Protein AF-A0A8T3WHG4-F1 (afdb_monomer)

Mean predicted aligned error: 5.35 Å

Sequence (149 aa):
MPGVVTPLLTLIHDCDTVADWTGTPSADSTVEWQGNACLAKKVSNATSVVMLKPITGSVGQPADFTDVQIYVWMQGLKIAQFDTRANGGMRIVVESGTTAGTWQGVWSVGGSDTYNGGWQNFSIRTSTPFSSSTSTPPNKQFISRVGVQ

Radius of gyration: 15.58 Å; Cα contacts (8 Å, |Δi|>4): 307; chains: 1; bounding box: 36×40×53 Å

Nearest PDB structures (foldseek):
  6zt0-assembly1_A  TM=1.846E-01  e=1.190E+00  Drosophila melanogaster
  2w1s-assembly1_A  TM=2.262E-01  e=6.379E+00  Clostridium perfringens

Solvent-accessible surface area (backbone atoms only — not comparable to full-atom values): 8711 Å² total; per-residue (Å²): 129,88,78,84,81,77,77,94,68,83,84,87,76,77,39,56,61,57,78,74,43,42,68,72,52,41,61,34,69,87,74,54,91,53,89,74,8,22,70,42,72,93,77,48,78,89,47,92,57,53,37,36,33,75,47,66,29,77,89,86,34,48,22,68,43,70,71,37,75,49,75,46,79,50,70,56,95,57,46,90,48,41,39,38,35,92,76,65,16,39,26,45,35,37,27,18,64,93,58,87,85,64,16,28,30,29,37,63,76,24,12,47,81,72,46,90,57,59,81,40,81,47,71,48,54,51,73,55,79,60,72,46,56,41,100,51,59,41,52,43,66,36,27,25,29,43,37,39,60

Structure (mmCIF, N/CA/C/O backbone):
data_AF-A0A8T3WHG4-F1
#
_entry.id   AF-A0A8T3WHG4-F1
#
loop_
_atom_site.group_PDB
_atom_site.id
_atom_site.type_symbol
_atom_site.label_atom_id
_atom_site.label_alt_id
_atom_site.label_comp_id
_atom_site.label_asym_id
_atom_site.label_entity_id
_atom_site.label_seq_id
_atom_site.pdbx_PDB_ins_code
_atom_site.Cartn_x
_atom_site.Cartn_y
_atom_site.Cartn_z
_atom_site.occupancy
_atom_site.B_iso_or_equiv
_atom_site.auth_seq_id
_atom_site.auth_comp_id
_atom_site.auth_asym_id
_atom_site.auth_atom_id
_atom_site.pdbx_PDB_model_num
ATOM 1 N N . MET A 1 1 ? -3.293 4.181 39.011 1.00 47.69 1 MET A N 1
ATOM 2 C CA . MET A 1 1 ? -3.677 5.001 37.842 1.00 47.69 1 MET A CA 1
ATOM 3 C C . MET A 1 1 ? -3.352 4.178 36.604 1.00 47.69 1 MET A C 1
ATOM 5 O O . MET A 1 1 ? -2.204 3.755 36.516 1.00 47.69 1 MET A O 1
ATOM 9 N N . PRO A 1 2 ? -4.308 3.844 35.721 1.00 50.69 2 PRO A N 1
ATOM 10 C CA . PRO A 1 2 ? -3.968 3.184 34.463 1.00 50.69 2 PRO A CA 1
ATOM 11 C C . PRO A 1 2 ? -3.135 4.159 33.622 1.00 50.69 2 PRO A C 1
ATOM 13 O O . PRO A 1 2 ? -3.547 5.297 33.405 1.00 50.69 2 PRO A O 1
ATOM 16 N N . GLY A 1 3 ? -1.923 3.750 33.248 1.00 56.06 3 GLY A N 1
ATOM 17 C CA . GLY A 1 3 ? -1.029 4.573 32.439 1.00 56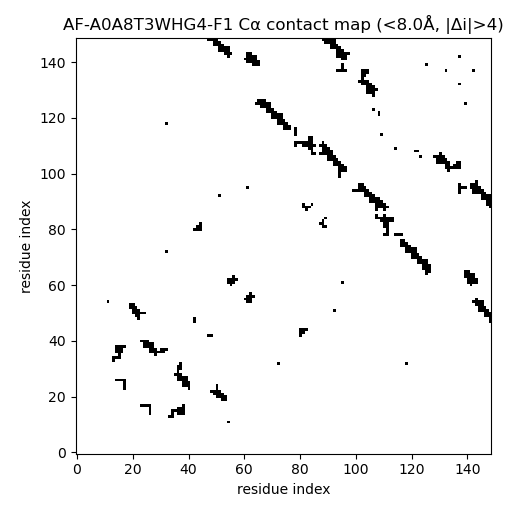.06 3 GLY A CA 1
ATOM 18 C C . GLY A 1 3 ? -1.638 4.815 31.062 1.00 56.06 3 GLY A C 1
ATOM 19 O O . GLY A 1 3 ? -2.103 3.879 30.416 1.00 56.06 3 GLY A O 1
ATOM 20 N N . VAL A 1 4 ? -1.647 6.070 30.619 1.00 64.69 4 VAL A N 1
ATOM 21 C CA . VAL A 1 4 ? -2.019 6.415 29.246 1.00 64.69 4 VAL A CA 1
ATOM 22 C C . VAL A 1 4 ? -0.890 5.934 28.337 1.00 64.69 4 VAL A C 1
ATOM 24 O O . VAL A 1 4 ? 0.228 6.439 28.412 1.00 64.69 4 VAL A O 1
ATOM 27 N N . VAL A 1 5 ? -1.167 4.932 27.504 1.00 60.03 5 VAL A N 1
ATOM 28 C CA . VAL A 1 5 ? -0.262 4.531 26.425 1.00 60.03 5 VAL A CA 1
ATOM 29 C C . VAL A 1 5 ? -0.497 5.497 25.274 1.00 60.03 5 VAL A C 1
ATOM 31 O O . VAL A 1 5 ? -1.518 5.412 24.598 1.00 60.03 5 VAL A O 1
ATOM 34 N N . THR A 1 6 ? 0.429 6.428 25.061 1.00 65.31 6 THR A N 1
ATOM 35 C CA . THR A 1 6 ? 0.440 7.255 23.852 1.00 65.31 6 THR A CA 1
ATOM 36 C C . THR A 1 6 ? 1.072 6.429 22.731 1.00 65.31 6 THR A C 1
ATOM 38 O O . THR A 1 6 ? 2.273 6.157 22.803 1.00 65.31 6 THR A O 1
ATOM 41 N N . PRO A 1 7 ? 0.318 5.981 21.712 1.00 55.81 7 PRO A N 1
ATOM 42 C CA . PRO A 1 7 ? 0.923 5.297 20.581 1.00 55.81 7 PRO A CA 1
ATOM 43 C C . PRO A 1 7 ? 1.873 6.260 19.862 1.00 55.81 7 PRO A C 1
ATOM 45 O O . PRO A 1 7 ? 1.478 7.349 19.455 1.00 55.81 7 PRO A O 1
ATOM 48 N N . LEU A 1 8 ? 3.130 5.849 19.686 1.00 67.81 8 LEU A N 1
ATOM 49 C CA . LEU A 1 8 ? 4.143 6.599 18.937 1.00 67.81 8 LEU A CA 1
ATOM 50 C C . LEU A 1 8 ? 3.986 6.373 17.417 1.00 67.81 8 LEU A C 1
ATOM 52 O O . LEU A 1 8 ? 4.959 6.125 16.710 1.00 67.81 8 LEU A O 1
ATOM 56 N N . LEU A 1 9 ? 2.741 6.355 16.931 1.00 71.88 9 LEU A N 1
ATOM 57 C CA . LEU A 1 9 ? 2.404 6.049 15.543 1.00 71.88 9 LEU A CA 1
ATOM 58 C C . LEU A 1 9 ? 1.937 7.320 14.840 1.00 71.88 9 LEU A C 1
ATOM 60 O O . LEU A 1 9 ? 0.954 7.938 15.243 1.00 71.88 9 LEU A O 1
ATOM 64 N N . THR A 1 10 ? 2.621 7.682 13.760 1.00 73.19 10 THR A N 1
ATOM 65 C CA . THR A 1 10 ? 2.162 8.737 12.857 1.00 73.19 10 THR A CA 1
ATOM 66 C C . THR A 1 10 ? 1.098 8.157 11.935 1.00 73.19 10 THR A C 1
ATOM 68 O O . THR A 1 10 ? 1.399 7.302 11.100 1.00 73.19 10 THR A O 1
ATOM 71 N N . LEU A 1 11 ? -0.147 8.611 12.077 1.00 77.62 11 LEU A N 1
ATOM 72 C CA . LEU A 1 11 ? -1.191 8.304 11.105 1.00 77.62 11 LEU A CA 1
ATOM 73 C C . LEU A 1 11 ? -0.880 9.050 9.805 1.00 77.62 11 LEU A C 1
ATOM 75 O O . LEU A 1 11 ? -0.860 10.278 9.781 1.00 77.62 11 LEU A O 1
ATOM 79 N N . ILE A 1 12 ? -0.626 8.301 8.734 1.00 74.69 12 ILE A N 1
ATOM 80 C CA . ILE A 1 12 ? -0.399 8.870 7.401 1.00 74.69 12 ILE A CA 1
ATOM 81 C C . ILE A 1 12 ? -1.741 9.166 6.718 1.00 74.69 12 ILE A C 1
ATOM 83 O O . ILE A 1 12 ? -1.889 10.204 6.076 1.00 74.69 12 ILE A O 1
ATOM 87 N N . HIS A 1 13 ? -2.706 8.250 6.839 1.00 80.12 13 HIS A N 1
ATOM 88 C CA . HIS A 1 13 ? -4.041 8.366 6.254 1.00 80.12 13 HIS A CA 1
ATOM 89 C C . HIS A 1 13 ? -5.015 7.384 6.927 1.00 80.12 13 HIS A C 1
ATOM 91 O O . HIS A 1 13 ? -4.599 6.282 7.285 1.00 80.12 13 HIS A O 1
ATOM 97 N N . ASP A 1 14 ? -6.287 7.764 7.070 1.00 83.25 14 ASP A N 1
ATOM 98 C CA . ASP A 1 14 ? -7.365 6.948 7.672 1.00 83.25 14 ASP A CA 1
ATOM 99 C C . ASP A 1 14 ? -8.170 6.121 6.652 1.00 83.25 14 ASP A C 1
ATOM 101 O O . ASP A 1 14 ? -8.768 5.118 7.018 1.00 83.25 14 ASP A O 1
ATOM 105 N N . CYS A 1 15 ? -8.115 6.498 5.369 1.00 89.50 15 CYS A N 1
ATOM 106 C CA . CYS A 1 15 ? -8.842 5.877 4.251 1.00 89.50 15 CYS A CA 1
ATOM 107 C C . CYS A 1 15 ? -10.360 6.131 4.269 1.00 89.50 15 CYS A C 1
ATOM 109 O O . CYS A 1 15 ? -11.097 5.432 3.574 1.00 89.50 15 CYS A O 1
ATOM 111 N N . ASP A 1 16 ? -10.801 7.191 4.954 1.00 89.31 16 ASP A N 1
ATOM 112 C CA . ASP A 1 16 ? -12.211 7.601 4.997 1.00 89.31 16 ASP A CA 1
ATOM 113 C C . ASP A 1 16 ? -12.649 8.377 3.740 1.00 89.31 16 ASP A C 1
ATOM 115 O O . ASP A 1 16 ? -13.840 8.507 3.448 1.00 89.31 16 ASP A O 1
ATOM 119 N N . THR A 1 17 ? -11.694 8.906 2.965 1.00 88.69 17 THR A N 1
ATOM 120 C CA . THR A 1 17 ? -11.969 9.663 1.736 1.00 88.69 17 THR A CA 1
ATOM 121 C C . THR A 1 17 ? -11.030 9.281 0.593 1.00 88.69 17 THR A C 1
ATOM 123 O O . THR A 1 17 ? -9.884 8.885 0.798 1.00 88.69 17 THR A O 1
ATOM 126 N N . VAL A 1 18 ? -11.516 9.433 -0.643 1.00 91.56 18 VAL A N 1
ATOM 127 C CA . VAL A 1 18 ? -10.765 9.142 -1.882 1.00 91.56 18 VAL A CA 1
ATOM 128 C C . VAL A 1 18 ? -9.786 10.252 -2.286 1.00 91.56 18 VAL A C 1
ATOM 130 O O . VAL A 1 18 ? -9.132 10.141 -3.324 1.00 91.56 18 VAL A O 1
ATOM 133 N N . ALA A 1 19 ? -9.693 11.338 -1.514 1.00 89.69 19 ALA A N 1
ATOM 134 C CA . ALA A 1 19 ? -8.907 12.509 -1.886 1.00 89.69 19 ALA A CA 1
ATOM 135 C C . ALA A 1 19 ? -7.422 12.154 -2.092 1.00 89.69 19 ALA A C 1
ATOM 137 O O . ALA A 1 19 ? -6.792 11.492 -1.268 1.00 89.69 19 ALA A O 1
ATOM 138 N N . ASP A 1 20 ? -6.875 12.598 -3.225 1.00 86.62 20 ASP A N 1
ATOM 139 C CA . ASP A 1 20 ? -5.495 12.390 -3.685 1.00 86.62 20 ASP A CA 1
ATOM 140 C C . ASP A 1 20 ? -5.045 10.935 -3.896 1.00 86.62 20 ASP A C 1
ATOM 142 O O . ASP A 1 20 ? -3.856 10.697 -4.115 1.00 86.62 20 ASP A O 1
ATOM 146 N N . TRP A 1 21 ? -5.943 9.952 -3.859 1.00 91.06 21 TRP A N 1
ATOM 147 C CA . TRP A 1 21 ? -5.578 8.580 -4.200 1.00 91.06 21 TRP A CA 1
ATOM 148 C C . TRP A 1 21 ? -5.510 8.382 -5.716 1.00 91.06 21 TRP A C 1
ATOM 150 O O . TRP A 1 21 ? -6.437 8.708 -6.461 1.00 91.06 21 TRP A O 1
ATOM 160 N N . THR A 1 22 ? -4.421 7.782 -6.190 1.00 91.44 22 THR A N 1
ATOM 161 C CA . THR A 1 22 ? -4.343 7.241 -7.551 1.00 91.44 22 THR A CA 1
ATOM 162 C C . THR A 1 22 ? -5.085 5.901 -7.632 1.00 91.44 22 THR A C 1
ATOM 164 O O . THR A 1 22 ? -5.543 5.358 -6.627 1.00 91.44 22 THR A O 1
ATOM 167 N N . GLY A 1 23 ? -5.251 5.350 -8.838 1.00 89.12 23 GLY A N 1
ATOM 168 C CA . GLY A 1 23 ? -5.909 4.049 -9.016 1.00 89.12 23 GLY A CA 1
ATOM 169 C C . GLY A 1 23 ? -7.438 4.096 -8.945 1.00 89.12 23 GLY A C 1
ATOM 170 O O . GLY A 1 23 ? -8.097 3.086 -9.191 1.00 89.12 23 GLY A O 1
ATOM 171 N N . THR A 1 24 ? -8.031 5.274 -8.724 1.00 92.31 24 THR A N 1
ATOM 172 C CA . THR A 1 24 ? -9.489 5.513 -8.691 1.00 92.31 24 THR A CA 1
ATOM 173 C C . THR A 1 24 ? -10.245 4.582 -7.721 1.00 92.31 24 THR A C 1
ATOM 175 O O . THR A 1 24 ? -11.155 3.865 -8.163 1.00 92.31 24 THR A O 1
ATOM 178 N N . PRO A 1 25 ? -9.862 4.518 -6.427 1.00 94.31 25 PRO A N 1
ATOM 179 C CA . PRO A 1 25 ? -10.663 3.833 -5.416 1.00 94.31 25 PRO A CA 1
ATOM 180 C C . PRO A 1 25 ? -12.018 4.519 -5.216 1.00 94.31 25 PRO A C 1
ATOM 182 O O . PRO A 1 25 ? -12.251 5.643 -5.662 1.00 94.31 25 PRO A O 1
ATOM 185 N N . SER A 1 26 ? -12.917 3.835 -4.523 1.00 95.25 26 SER A N 1
ATOM 186 C CA . SER A 1 26 ? -14.177 4.387 -4.024 1.00 95.25 26 SER A CA 1
ATOM 187 C C . SER A 1 26 ? -14.225 4.226 -2.509 1.00 95.25 26 SER A C 1
ATOM 189 O O . SER A 1 26 ? -13.716 3.234 -1.994 1.00 95.25 26 SER A O 1
ATOM 191 N N . ALA A 1 27 ? -14.817 5.188 -1.805 1.00 94.81 27 ALA A N 1
ATOM 192 C CA . ALA A 1 27 ? -15.090 5.032 -0.382 1.00 94.81 27 ALA A CA 1
ATOM 193 C C . ALA A 1 27 ? -16.246 4.035 -0.192 1.00 94.81 27 ALA A C 1
ATOM 195 O O . ALA A 1 27 ? -17.257 4.131 -0.892 1.00 94.81 27 ALA A O 1
ATOM 196 N N . ASP A 1 28 ? -16.090 3.091 0.731 1.00 94.50 28 ASP A N 1
ATOM 197 C CA . ASP A 1 28 ? -17.106 2.108 1.109 1.00 94.50 28 ASP A CA 1
ATOM 198 C C . ASP A 1 28 ? -17.319 2.160 2.625 1.00 94.50 28 ASP A C 1
ATOM 200 O O . ASP A 1 28 ? -16.408 1.869 3.397 1.00 94.50 28 ASP A O 1
ATOM 204 N N . SER A 1 29 ? -18.522 2.559 3.036 1.00 94.62 29 SER A N 1
ATOM 205 C CA . SER A 1 29 ? -18.938 2.696 4.438 1.00 94.62 29 SER A CA 1
ATOM 206 C C . SER A 1 29 ? -19.780 1.513 4.928 1.00 94.62 29 SER A C 1
ATOM 208 O O . SER A 1 29 ? -20.595 1.669 5.835 1.00 94.62 29 SER A O 1
ATOM 210 N N . THR A 1 30 ? -19.735 0.384 4.215 1.00 94.00 30 THR A N 1
ATOM 211 C CA . THR A 1 30 ? -20.477 -0.836 4.576 1.00 94.00 30 THR A CA 1
ATOM 212 C C . THR A 1 30 ? -19.565 -1.976 5.008 1.00 94.00 30 THR A C 1
ATOM 214 O O . THR A 1 30 ? -20.030 -2.966 5.577 1.00 94.00 30 THR A O 1
ATOM 217 N N . VAL A 1 31 ? -18.275 -1.858 4.696 1.00 89.44 31 VAL A N 1
ATOM 218 C CA . VAL A 1 31 ? -17.245 -2.849 4.984 1.00 89.44 31 VAL A CA 1
ATOM 219 C C . VAL A 1 31 ? -15.989 -2.109 5.433 1.00 89.44 31 VAL A C 1
ATOM 221 O O . VAL A 1 31 ? -14.986 -2.115 4.736 1.00 89.44 31 VAL A O 1
ATOM 224 N N . GLU A 1 32 ? -16.044 -1.426 6.570 1.00 91.19 32 GLU A N 1
ATOM 225 C CA . GLU A 1 32 ? -14.934 -0.671 7.158 1.00 91.19 32 GLU A CA 1
ATOM 226 C C . GLU A 1 32 ? -14.320 -1.378 8.378 1.00 91.19 32 GLU A C 1
ATOM 228 O O . GLU A 1 32 ? -14.948 -2.212 9.032 1.00 91.19 32 GLU A O 1
ATOM 233 N N . TRP A 1 33 ? -13.054 -1.068 8.675 1.00 89.38 33 TRP A N 1
ATOM 234 C CA . TRP A 1 33 ? -12.357 -1.576 9.866 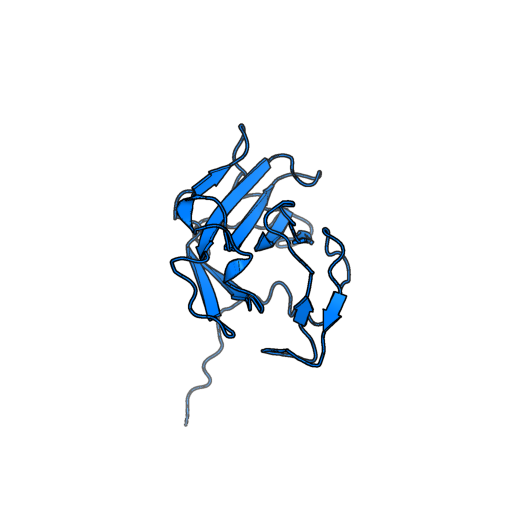1.00 89.38 33 TRP A CA 1
ATOM 235 C C . TRP A 1 33 ? -12.204 -0.508 10.956 1.00 89.38 33 TRP A C 1
ATOM 237 O O . TRP A 1 33 ? -12.350 -0.792 12.144 1.00 89.38 33 TRP A O 1
ATOM 247 N N . GLN A 1 34 ? -11.882 0.720 10.552 1.00 85.81 34 GLN A N 1
ATOM 248 C CA . GLN A 1 34 ? -11.683 1.887 11.409 1.00 85.81 34 GLN A CA 1
ATOM 249 C C . GLN A 1 34 ? -12.242 3.116 10.694 1.00 85.81 34 GLN A C 1
ATOM 251 O O . GLN A 1 34 ? -12.253 3.139 9.468 1.00 85.81 34 GLN A O 1
ATOM 256 N N . GLY A 1 35 ? -12.659 4.126 11.458 1.00 88.31 35 GLY A N 1
ATOM 257 C CA . GLY A 1 35 ? -13.230 5.349 10.895 1.00 88.31 35 GLY A CA 1
ATOM 258 C C . GLY A 1 35 ? -14.675 5.160 10.438 1.00 88.31 35 GLY A C 1
ATOM 259 O O . GLY A 1 35 ? -15.443 4.443 11.082 1.00 88.31 35 GLY A O 1
ATOM 260 N N . ASN A 1 36 ? -15.028 5.837 9.349 1.00 92.56 36 ASN A N 1
ATOM 261 C CA . ASN A 1 36 ? -16.373 5.864 8.769 1.00 92.56 36 ASN A CA 1
ATOM 262 C C . ASN A 1 36 ? -16.451 5.172 7.397 1.00 92.56 36 ASN A C 1
ATOM 264 O O . ASN A 1 36 ? -17.553 4.984 6.877 1.00 92.56 36 ASN A O 1
ATOM 268 N N . ALA A 1 37 ? -15.313 4.851 6.776 1.00 94.31 37 ALA A N 1
ATOM 269 C CA . ALA A 1 37 ? -15.245 4.140 5.507 1.00 94.31 37 A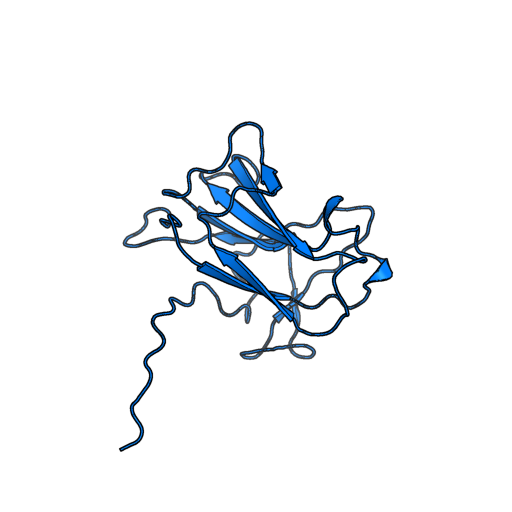LA A CA 1
ATOM 270 C C . ALA A 1 37 ? -13.900 3.412 5.330 1.00 94.31 37 ALA A C 1
ATOM 272 O O . ALA A 1 37 ? -12.967 3.540 6.117 1.00 94.31 37 ALA A O 1
ATOM 273 N N . CYS A 1 38 ? -13.789 2.638 4.254 1.00 93.88 38 CYS A N 1
ATOM 274 C CA . CYS A 1 38 ? -12.511 2.204 3.708 1.00 93.88 38 CYS A CA 1
ATOM 275 C C . CYS A 1 38 ? -12.391 2.579 2.228 1.00 93.88 38 CYS A C 1
ATOM 277 O O . CYS A 1 38 ? -13.369 2.947 1.573 1.00 93.88 38 CYS A O 1
ATOM 279 N N . LEU A 1 39 ? -11.188 2.438 1.669 1.00 95.06 39 LEU A N 1
ATOM 280 C CA . LEU A 1 39 ? -10.978 2.544 0.229 1.00 95.06 39 LEU A CA 1
ATOM 281 C C . LEU A 1 39 ? -11.085 1.175 -0.427 1.00 95.06 39 LEU A C 1
ATOM 283 O O . LEU A 1 39 ? -10.278 0.280 -0.180 1.00 95.06 39 LEU A O 1
ATOM 287 N N . ALA A 1 40 ? -12.063 1.045 -1.315 1.00 93.62 40 ALA A N 1
ATOM 288 C CA . ALA A 1 40 ? -12.350 -0.172 -2.047 1.00 93.62 40 ALA A CA 1
ATOM 289 C C . ALA A 1 40 ? -12.062 -0.007 -3.541 1.00 93.62 40 ALA A C 1
ATOM 291 O O . ALA A 1 40 ? -12.278 1.046 -4.153 1.00 93.62 40 ALA A O 1
ATOM 292 N N . LYS A 1 41 ? -11.619 -1.099 -4.165 1.00 92.38 41 LYS A N 1
ATOM 293 C CA . LYS A 1 41 ? -11.437 -1.179 -5.611 1.00 92.38 41 LYS A CA 1
ATOM 294 C C . LYS A 1 41 ? -11.690 -2.594 -6.100 1.00 92.38 41 LYS A C 1
ATOM 296 O O . LYS A 1 41 ? -11.272 -3.572 -5.487 1.00 92.38 41 LYS A O 1
ATOM 301 N N . LYS A 1 42 ? -12.381 -2.704 -7.233 1.00 88.69 42 LYS A N 1
ATOM 302 C CA . LYS A 1 42 ? -12.544 -3.982 -7.926 1.00 88.69 42 LYS A CA 1
ATOM 303 C C . LYS A 1 42 ? -11.225 -4.345 -8.598 1.00 88.69 42 LYS A C 1
ATOM 305 O O . LYS A 1 42 ? -10.706 -3.557 -9.386 1.00 88.69 42 LYS A O 1
ATOM 310 N N . VAL A 1 43 ? -10.734 -5.538 -8.299 1.00 84.56 43 VAL A N 1
ATOM 311 C CA . VAL A 1 43 ? -9.537 -6.126 -8.906 1.00 84.56 43 VAL A CA 1
ATOM 312 C C . VAL A 1 43 ? -9.919 -7.356 -9.725 1.00 84.56 43 VAL A C 1
ATOM 314 O O . VAL A 1 43 ? -10.984 -7.944 -9.519 1.00 84.56 43 VAL A O 1
ATOM 317 N N . SER A 1 44 ? -9.057 -7.728 -10.666 1.00 82.94 44 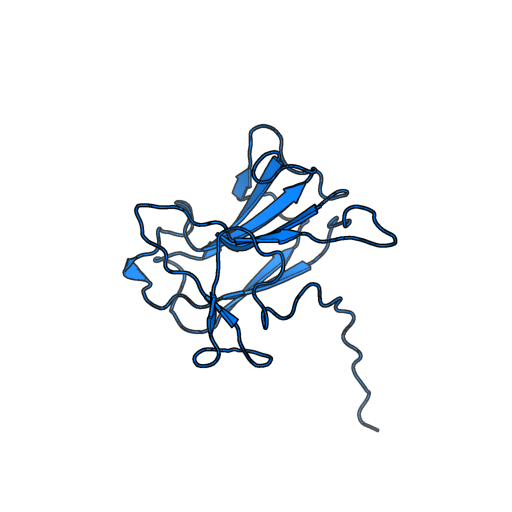SER A N 1
ATOM 318 C CA . SER A 1 44 ? -9.166 -8.967 -11.435 1.00 82.94 44 SER A CA 1
ATOM 319 C C . SER A 1 44 ? -7.784 -9.597 -11.560 1.00 82.94 44 SER A C 1
ATOM 321 O O . SER A 1 44 ? -6.784 -8.887 -11.501 1.00 82.94 44 SER A O 1
ATOM 323 N N . ASN A 1 45 ? -7.724 -10.901 -11.809 1.00 75.31 45 ASN A N 1
ATOM 324 C CA . ASN A 1 45 ? -6.468 -11.599 -12.098 1.00 75.31 45 ASN A CA 1
ATOM 325 C C . ASN A 1 45 ? -5.847 -11.227 -13.463 1.00 75.31 45 ASN A C 1
ATOM 327 O O . ASN A 1 45 ? -4.762 -11.689 -13.792 1.00 75.31 45 ASN A O 1
ATOM 331 N N . ALA A 1 46 ? -6.525 -10.409 -14.275 1.00 82.31 46 ALA A N 1
ATOM 332 C CA . ALA A 1 46 ? -6.021 -9.934 -15.564 1.00 82.31 46 ALA A CA 1
ATOM 333 C C . ALA A 1 46 ? -5.387 -8.538 -15.484 1.00 82.31 46 ALA A C 1
ATOM 335 O O . ALA A 1 46 ? -4.643 -8.138 -16.378 1.00 82.31 46 ALA A O 1
ATOM 336 N N . THR A 1 47 ? -5.699 -7.770 -14.439 1.00 81.06 47 THR A N 1
ATOM 337 C CA . THR A 1 47 ? -5.278 -6.373 -14.311 1.00 81.06 47 THR A CA 1
ATOM 338 C C . THR A 1 47 ? -4.714 -6.129 -12.930 1.00 81.06 47 THR A C 1
ATOM 340 O O . THR A 1 47 ? -5.449 -6.166 -11.943 1.00 81.06 47 THR A O 1
ATOM 343 N N . SER A 1 48 ? -3.431 -5.786 -12.871 1.00 81.06 48 SER A N 1
ATOM 344 C CA . SER A 1 48 ? -2.859 -5.267 -11.640 1.00 81.06 48 SER A CA 1
ATOM 345 C C . SER A 1 48 ? -3.395 -3.862 -11.376 1.00 81.06 48 SER A C 1
ATOM 347 O O . SER A 1 48 ? -3.390 -3.010 -12.268 1.00 81.06 48 SER A O 1
ATOM 349 N N . VAL A 1 49 ? -3.878 -3.623 -10.160 1.00 87.00 49 VAL A N 1
ATOM 350 C CA . VAL A 1 49 ? -4.419 -2.329 -9.749 1.00 87.00 49 VAL A CA 1
ATOM 351 C C . VAL A 1 49 ? -3.562 -1.802 -8.618 1.00 87.00 49 VAL A C 1
ATOM 353 O O . VAL A 1 49 ? -3.442 -2.461 -7.601 1.00 87.00 49 VAL A O 1
ATOM 356 N N . VAL A 1 50 ? -2.989 -0.613 -8.784 1.00 90.44 50 VAL A N 1
ATOM 357 C CA . VAL A 1 50 ? -2.203 0.044 -7.734 1.00 90.44 50 VAL A CA 1
ATOM 358 C C . VAL A 1 50 ? -2.965 1.270 -7.251 1.00 90.44 50 VAL A C 1
ATOM 360 O O . VAL A 1 50 ? -3.357 2.115 -8.059 1.00 90.44 50 VAL A O 1
ATOM 363 N N . MET A 1 51 ? -3.163 1.374 -5.941 1.00 92.69 51 MET A N 1
ATOM 364 C CA . MET A 1 51 ? -3.738 2.546 -5.284 1.00 92.69 51 MET A CA 1
ATOM 365 C C . MET A 1 51 ? -2.644 3.206 -4.459 1.00 92.69 51 MET A C 1
ATOM 367 O O . MET A 1 51 ? -2.131 2.578 -3.537 1.00 92.69 51 MET A O 1
ATOM 371 N N . LEU A 1 52 ? -2.276 4.445 -4.787 1.00 92.88 52 LEU A N 1
ATOM 372 C CA . LEU A 1 52 ? -1.212 5.182 -4.101 1.00 92.88 52 LEU A CA 1
ATOM 373 C C . LEU A 1 52 ? -1.734 6.506 -3.569 1.00 92.88 52 LEU A C 1
ATOM 375 O O . LEU A 1 52 ? -2.427 7.233 -4.277 1.00 92.88 52 LEU A O 1
ATOM 379 N N . LYS A 1 53 ? -1.301 6.866 -2.368 1.00 91.50 53 LYS A N 1
ATOM 380 C CA . LYS A 1 53 ? -1.506 8.185 -1.777 1.00 91.50 53 LYS A CA 1
ATOM 381 C C . LYS A 1 53 ? -0.183 8.950 -1.776 1.00 91.50 53 LYS A C 1
ATOM 383 O O . LYS A 1 53 ? 0.818 8.409 -1.297 1.00 91.50 53 LYS A O 1
ATOM 388 N N . PRO A 1 54 ? -0.142 10.194 -2.282 1.00 90.44 54 PRO A N 1
ATOM 389 C CA . PRO A 1 54 ? 0.959 11.106 -2.027 1.00 90.44 54 PRO A CA 1
ATOM 390 C C . PRO A 1 54 ? 1.129 11.350 -0.534 1.00 90.44 54 PRO A C 1
ATOM 392 O O . PRO A 1 54 ? 0.158 11.644 0.168 1.00 90.44 54 PRO A O 1
ATOM 395 N N . ILE A 1 55 ? 2.371 11.250 -0.076 1.00 89.38 55 ILE A N 1
ATOM 396 C CA . ILE A 1 55 ? 2.762 11.527 1.299 1.00 89.38 55 ILE A CA 1
ATOM 397 C C . ILE A 1 55 ? 3.822 12.619 1.320 1.00 89.38 55 ILE A C 1
ATOM 399 O O . ILE A 1 55 ? 4.652 12.733 0.417 1.00 89.38 55 ILE A O 1
ATOM 403 N N . THR A 1 56 ? 3.801 13.407 2.384 1.00 84.00 56 THR A N 1
ATOM 404 C CA . THR A 1 56 ? 4.827 14.400 2.684 1.00 84.00 56 THR A CA 1
ATOM 405 C C . THR A 1 56 ? 5.426 14.074 4.039 1.00 84.00 56 THR A C 1
ATOM 407 O O . THR A 1 56 ? 4.696 13.800 4.991 1.00 84.00 56 THR A O 1
ATOM 410 N N . GLY A 1 57 ? 6.750 14.109 4.125 1.00 78.19 57 GLY A N 1
ATOM 411 C CA . GLY A 1 57 ? 7.460 14.162 5.391 1.00 78.19 57 GLY A CA 1
ATOM 412 C C . GLY A 1 57 ? 7.328 15.538 6.043 1.00 78.19 57 GLY A C 1
ATOM 413 O O . GLY A 1 57 ? 6.468 16.355 5.700 1.00 78.19 57 GLY A O 1
ATOM 414 N N . SER A 1 58 ? 8.217 15.816 6.990 1.00 73.56 58 SER A N 1
ATOM 415 C CA . SER A 1 58 ? 8.281 17.117 7.652 1.00 73.56 58 SER A CA 1
ATOM 416 C C . SER A 1 58 ? 8.519 18.242 6.638 1.00 73.56 58 SER A C 1
ATOM 418 O O . SER A 1 58 ? 9.431 18.168 5.818 1.00 73.56 58 SER A O 1
ATOM 420 N N . VAL A 1 59 ? 7.718 19.309 6.726 1.00 61.78 59 VAL A N 1
ATOM 421 C CA . VAL A 1 59 ? 7.925 20.586 6.013 1.00 61.78 59 VAL A CA 1
ATOM 422 C C . VAL A 1 59 ? 8.126 20.416 4.494 1.00 61.78 59 VAL A C 1
ATOM 424 O O . VAL A 1 59 ? 9.151 20.797 3.931 1.00 61.78 59 VAL A O 1
ATOM 427 N N . GLY A 1 60 ? 7.137 19.833 3.809 1.00 67.50 60 GLY A N 1
ATOM 428 C CA . GLY A 1 60 ? 7.078 19.807 2.338 1.00 67.50 60 GLY A CA 1
ATOM 429 C C . GLY A 1 60 ? 8.153 18.961 1.646 1.00 67.50 60 GLY A C 1
ATOM 430 O O . GLY A 1 60 ? 8.281 19.030 0.426 1.00 67.50 60 GLY A O 1
ATOM 431 N N . GLN A 1 61 ? 8.917 18.171 2.403 1.00 75.88 61 GLN A N 1
ATOM 432 C CA . GLN A 1 61 ? 9.882 17.218 1.863 1.00 75.88 61 GLN A CA 1
ATOM 4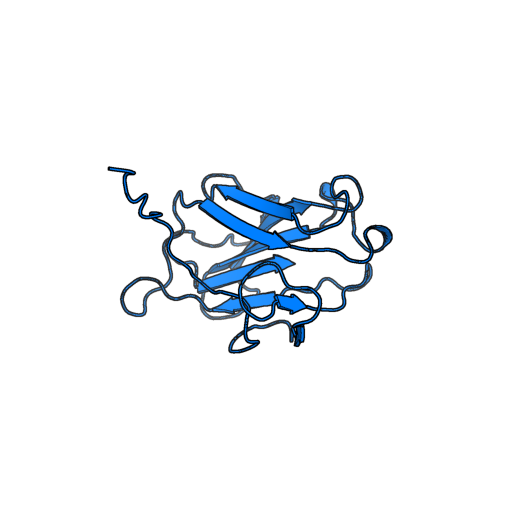33 C C . GLN A 1 61 ? 9.243 15.838 1.659 1.00 75.88 61 GLN A C 1
ATOM 435 O O . GLN A 1 61 ? 8.230 15.529 2.292 1.00 75.88 61 GLN A O 1
ATOM 440 N N . PRO A 1 62 ? 9.818 14.979 0.801 1.00 81.25 62 PRO A N 1
ATOM 441 C CA . PRO A 1 62 ? 9.514 13.550 0.801 1.00 81.25 62 PRO A CA 1
ATOM 442 C C . PRO A 1 62 ? 9.696 12.927 2.197 1.00 81.25 62 PRO A C 1
ATOM 444 O O . PRO A 1 62 ? 10.480 13.419 3.009 1.00 81.25 62 PRO A O 1
ATOM 447 N N . ALA A 1 63 ? 8.962 11.857 2.491 1.00 90.44 63 ALA A N 1
ATOM 448 C CA . ALA A 1 63 ? 9.037 11.170 3.774 1.00 90.44 63 ALA A CA 1
ATOM 449 C C . ALA A 1 63 ? 10.242 10.217 3.839 1.00 90.44 63 ALA A C 1
ATOM 451 O O . ALA A 1 63 ? 10.488 9.448 2.906 1.00 90.44 63 ALA A O 1
ATOM 452 N N . ASP A 1 64 ? 10.952 10.232 4.969 1.00 92.19 64 ASP A N 1
ATOM 453 C CA . ASP A 1 64 ? 12.006 9.261 5.262 1.00 92.19 64 ASP A CA 1
ATOM 454 C C . ASP A 1 64 ? 11.395 7.997 5.875 1.00 92.19 64 ASP A C 1
ATOM 456 O O . ASP A 1 64 ? 10.823 8.007 6.965 1.00 92.19 64 ASP A O 1
ATOM 460 N N . PHE A 1 65 ? 11.490 6.906 5.126 1.00 92.94 65 PHE A N 1
ATOM 461 C CA . PHE A 1 65 ? 11.034 5.567 5.473 1.00 92.94 65 PHE A CA 1
ATOM 462 C C . PHE A 1 65 ? 12.224 4.643 5.784 1.00 92.94 65 PHE A C 1
ATOM 464 O O . PHE A 1 65 ? 12.141 3.428 5.605 1.00 92.94 65 PHE A O 1
ATOM 471 N N . THR A 1 66 ? 13.360 5.181 6.220 1.00 93.62 66 THR A N 1
ATOM 472 C CA . THR A 1 66 ? 14.498 4.369 6.659 1.00 93.62 66 THR A CA 1
ATOM 473 C C . THR A 1 66 ? 14.192 3.727 8.015 1.00 93.62 66 THR A C 1
ATOM 475 O O . THR A 1 66 ? 14.032 4.410 9.018 1.00 93.62 66 THR A O 1
ATOM 478 N N . ASP A 1 67 ? 14.107 2.394 8.036 1.00 93.31 67 ASP A N 1
ATOM 479 C CA . ASP A 1 67 ? 13.849 1.564 9.226 1.00 93.31 67 ASP A CA 1
ATOM 480 C C . ASP A 1 67 ? 12.523 1.839 9.969 1.00 93.31 67 ASP A C 1
ATOM 482 O O . ASP A 1 67 ? 12.375 1.563 11.157 1.00 93.31 67 ASP A O 1
ATOM 486 N N . VAL A 1 68 ? 11.513 2.320 9.246 1.00 92.19 68 VAL A N 1
ATOM 487 C CA . VAL A 1 68 ? 10.138 2.461 9.747 1.00 92.19 68 VAL A CA 1
ATOM 488 C C . VAL A 1 68 ? 9.324 1.173 9.577 1.00 92.19 68 VAL A C 1
ATOM 490 O O . VAL A 1 68 ? 9.617 0.349 8.703 1.00 92.19 68 VAL A O 1
ATOM 493 N N . GLN A 1 69 ? 8.269 1.019 10.378 1.00 93.06 69 GLN A N 1
ATOM 494 C CA . GLN A 1 69 ? 7.236 -0.000 10.183 1.00 93.06 69 GLN A CA 1
ATOM 495 C C . GLN A 1 69 ? 6.070 0.604 9.396 1.00 93.06 69 GLN A C 1
ATOM 497 O O . GLN A 1 69 ? 5.521 1.631 9.792 1.00 93.06 69 GLN A O 1
ATOM 502 N N . ILE A 1 70 ? 5.654 -0.060 8.323 1.00 93.19 70 ILE A N 1
ATOM 503 C CA . ILE A 1 70 ? 4.413 0.250 7.609 1.00 93.19 70 ILE A CA 1
ATOM 504 C C . ILE A 1 70 ? 3.405 -0.830 7.980 1.00 93.19 70 ILE A C 1
ATOM 506 O O . ILE A 1 70 ? 3.737 -2.014 7.931 1.00 93.19 70 ILE A O 1
ATOM 510 N N . TYR A 1 71 ? 2.187 -0.442 8.342 1.00 91.38 71 TYR A N 1
ATOM 511 C CA . TYR A 1 71 ? 1.078 -1.370 8.528 1.00 91.38 71 TYR A CA 1
ATOM 512 C C . TYR A 1 71 ? -0.147 -0.889 7.758 1.00 91.38 71 TYR A C 1
ATOM 514 O O . TYR A 1 71 ? -0.373 0.310 7.616 1.00 91.38 71 TYR A O 1
ATOM 522 N N . VAL A 1 72 ? -0.930 -1.835 7.256 1.00 92.56 72 VAL A N 1
ATOM 523 C CA . VAL A 1 72 ? -2.166 -1.572 6.524 1.00 92.56 72 VAL A CA 1
ATOM 524 C C . VAL A 1 72 ? -3.163 -2.685 6.814 1.00 92.56 72 VAL A C 1
ATOM 526 O O . VAL A 1 72 ? -2.816 -3.867 6.833 1.00 92.56 72 VAL A O 1
ATOM 529 N N . TRP A 1 73 ? -4.410 -2.304 7.059 1.00 93.75 73 TRP A N 1
ATOM 530 C CA . TRP A 1 73 ? -5.520 -3.245 7.079 1.00 93.75 73 TRP A CA 1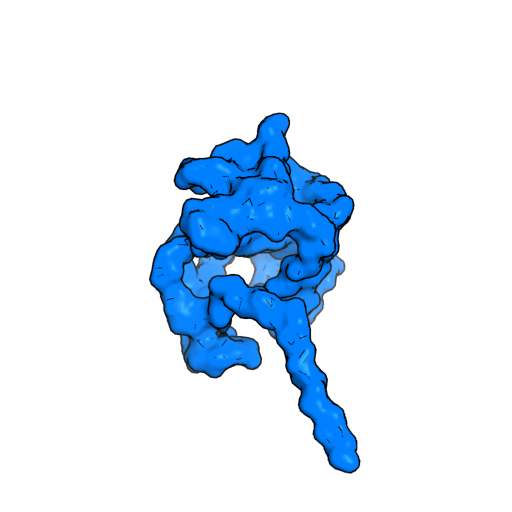
ATOM 531 C C . TRP A 1 73 ? -6.014 -3.433 5.650 1.00 93.75 73 TRP A C 1
ATOM 533 O O . TRP A 1 73 ? -6.277 -2.455 4.955 1.00 93.75 73 TRP A O 1
ATOM 543 N N . MET A 1 74 ? -6.113 -4.682 5.198 1.00 94.19 74 MET A N 1
ATOM 544 C CA . MET A 1 74 ? -6.646 -5.012 3.876 1.00 94.19 74 MET A CA 1
ATOM 545 C C . MET A 1 74 ? -7.657 -6.151 3.979 1.00 94.19 74 MET A C 1
ATOM 547 O O . MET A 1 74 ? -7.483 -7.081 4.772 1.00 94.19 74 MET A O 1
ATOM 551 N N . GLN A 1 75 ? -8.686 -6.095 3.135 1.00 94.06 75 GLN A N 1
ATOM 552 C CA . GLN A 1 75 ? -9.658 -7.166 2.963 1.00 94.06 75 GLN A CA 1
ATOM 553 C C . GLN A 1 75 ? -9.840 -7.493 1.479 1.00 94.06 75 GLN A C 1
ATOM 555 O O . GLN A 1 75 ? -10.110 -6.626 0.652 1.00 94.06 75 GLN A O 1
ATOM 560 N N . GLY A 1 76 ? -9.737 -8.778 1.154 1.00 91.88 76 GLY A N 1
ATOM 561 C CA . GLY A 1 76 ? -10.077 -9.343 -0.141 1.00 91.88 76 GLY A CA 1
ATOM 562 C C . GLY A 1 76 ? -11.387 -10.114 -0.087 1.00 91.88 76 GLY A C 1
ATOM 563 O O . GLY A 1 76 ? -11.484 -11.128 0.599 1.00 91.88 76 GLY A O 1
ATOM 564 N N . LEU A 1 77 ? -12.391 -9.674 -0.849 1.00 89.12 77 LEU A N 1
ATOM 565 C CA . LEU A 1 77 ? -13.709 -10.325 -0.862 1.00 89.12 77 LEU A CA 1
ATOM 566 C C . LEU A 1 77 ? -13.745 -11.630 -1.671 1.00 89.12 77 LEU A C 1
ATOM 568 O O . LEU A 1 77 ? -14.605 -12.477 -1.440 1.00 89.12 77 LEU A O 1
ATOM 572 N N . LYS A 1 78 ? -12.838 -11.803 -2.639 1.00 88.56 78 LYS A N 1
ATOM 573 C CA . LYS A 1 78 ? -12.782 -12.987 -3.509 1.00 88.56 78 LYS A CA 1
ATOM 574 C C . LYS A 1 78 ? -11.351 -13.499 -3.624 1.00 88.56 78 LYS A C 1
ATOM 576 O O . LYS A 1 78 ? -10.669 -13.206 -4.596 1.00 88.56 78 LYS A O 1
ATOM 581 N N . ILE A 1 79 ? -10.925 -14.300 -2.649 1.00 84.88 79 ILE A N 1
ATOM 582 C CA . ILE A 1 79 ? -9.559 -14.852 -2.559 1.00 84.88 79 ILE A CA 1
ATOM 583 C C . ILE A 1 79 ? -9.150 -15.579 -3.851 1.00 84.88 79 ILE A C 1
ATOM 585 O O . ILE A 1 79 ? -8.028 -15.425 -4.312 1.00 84.88 79 ILE A O 1
ATOM 589 N N . ALA A 1 80 ? -10.077 -16.297 -4.494 1.00 84.88 80 ALA A N 1
ATOM 590 C CA . ALA A 1 80 ? -9.828 -17.004 -5.756 1.00 84.88 80 ALA A CA 1
ATOM 591 C C . ALA A 1 80 ? -9.476 -16.090 -6.950 1.00 84.88 80 ALA A C 1
ATOM 593 O O . ALA A 1 80 ? -9.088 -16.586 -8.001 1.00 84.88 80 ALA A O 1
ATOM 594 N N . GLN A 1 81 ? -9.658 -14.773 -6.823 1.00 85.88 81 GLN A N 1
ATOM 595 C CA . GLN A 1 81 ? -9.249 -13.791 -7.833 1.00 85.88 81 GLN A CA 1
ATOM 596 C C . GLN A 1 81 ? -7.826 -13.271 -7.600 1.00 85.88 81 GLN A C 1
ATOM 598 O O . GLN A 1 81 ? -7.325 -12.514 -8.426 1.00 85.88 81 GLN A O 1
ATOM 603 N N . PHE A 1 82 ? -7.196 -13.631 -6.480 1.00 88.69 82 PHE A N 1
ATOM 604 C CA . PHE A 1 82 ? -5.837 -13.217 -6.167 1.00 88.69 82 PHE A CA 1
ATOM 605 C C . PHE A 1 82 ? -4.832 -14.203 -6.746 1.00 88.69 82 PHE A C 1
ATOM 607 O O . PHE A 1 82 ? -4.996 -15.422 -6.641 1.00 88.69 82 PHE A O 1
ATOM 614 N N . ASP A 1 83 ? -3.742 -13.667 -7.280 1.00 92.06 83 ASP A N 1
ATOM 615 C CA . ASP A 1 83 ? -2.543 -14.457 -7.509 1.00 92.06 83 ASP A CA 1
ATOM 616 C C . ASP A 1 83 ? -1.952 -14.954 -6.185 1.00 92.06 83 ASP A C 1
ATOM 618 O O . ASP A 1 83 ? -2.278 -14.474 -5.089 1.00 92.06 83 ASP A O 1
ATOM 622 N N . THR A 1 84 ? -1.070 -15.946 -6.284 1.00 94.12 84 THR A N 1
ATOM 623 C CA . THR A 1 84 ? -0.287 -16.398 -5.133 1.00 94.12 84 THR A CA 1
ATOM 624 C C . THR A 1 84 ? 0.602 -15.266 -4.627 1.00 94.12 84 THR A C 1
ATOM 626 O O . THR A 1 84 ? 0.949 -14.331 -5.360 1.00 94.12 84 THR A O 1
ATOM 629 N N . ARG A 1 85 ? 1.031 -15.352 -3.368 1.00 94.56 85 ARG A N 1
ATOM 630 C CA . ARG A 1 85 ? 1.907 -14.339 -2.771 1.00 94.56 85 ARG A CA 1
ATOM 631 C C . ARG A 1 85 ? 3.195 -14.166 -3.580 1.00 94.56 85 ARG A C 1
ATOM 633 O O . ARG A 1 85 ? 3.655 -13.044 -3.764 1.00 94.56 85 ARG A O 1
ATOM 640 N N . ALA A 1 86 ? 3.752 -15.266 -4.087 1.00 92.69 86 ALA A N 1
ATOM 641 C CA . ALA A 1 86 ? 4.962 -15.252 -4.907 1.00 92.69 86 ALA A CA 1
ATOM 642 C C . ALA A 1 86 ? 4.751 -14.610 -6.292 1.00 92.69 86 ALA A C 1
ATOM 644 O O . ALA A 1 86 ? 5.669 -13.981 -6.811 1.00 92.69 86 ALA A O 1
ATOM 645 N N . ASN A 1 87 ? 3.546 -14.720 -6.862 1.00 90.00 87 ASN A N 1
ATOM 646 C CA . ASN A 1 87 ? 3.229 -14.217 -8.203 1.00 90.00 87 ASN A CA 1
ATOM 647 C C . ASN A 1 87 ? 2.577 -12.834 -8.204 1.00 90.00 87 ASN A C 1
ATOM 649 O O . ASN A 1 87 ? 2.221 -12.325 -9.262 1.00 90.00 87 ASN A O 1
ATOM 653 N N . GLY A 1 88 ? 2.480 -12.185 -7.046 1.00 86.38 88 GLY A N 1
ATOM 654 C CA . GLY A 1 88 ? 1.986 -10.821 -6.976 1.00 86.38 88 GLY A CA 1
ATOM 655 C C . GLY A 1 88 ? 0.545 -10.641 -6.582 1.00 86.38 88 GLY A C 1
ATOM 656 O O . GLY A 1 88 ? -0.086 -9.736 -7.116 1.00 86.38 88 GLY A O 1
ATOM 657 N N . GLY A 1 89 ? 0.073 -11.454 -5.637 1.00 92.50 89 GLY A N 1
ATOM 658 C CA . GLY A 1 89 ? -1.119 -11.151 -4.856 1.00 92.50 89 GLY A CA 1
ATOM 659 C C . GLY A 1 89 ? -1.009 -9.816 -4.100 1.00 92.50 89 GLY A C 1
ATOM 660 O O . GLY A 1 89 ? -0.511 -8.816 -4.600 1.00 92.50 89 GLY A O 1
ATOM 661 N N . MET A 1 90 ? -1.459 -9.786 -2.853 1.00 94.44 90 MET A N 1
ATOM 662 C CA . MET A 1 90 ? -1.537 -8.549 -2.074 1.00 94.44 90 MET A CA 1
ATOM 663 C C . MET A 1 90 ? -0.146 -7.980 -1.766 1.00 94.44 90 MET A C 1
ATOM 665 O O . MET A 1 90 ? 0.712 -8.670 -1.191 1.00 94.44 90 MET A O 1
ATOM 669 N N . ARG A 1 91 ? 0.064 -6.702 -2.091 1.00 95.44 91 ARG A N 1
ATOM 670 C CA . ARG A 1 91 ? 1.345 -6.004 -1.923 1.00 95.44 91 ARG A CA 1
ATOM 671 C C . ARG A 1 91 ? 1.192 -4.667 -1.209 1.00 95.44 91 ARG A C 1
ATOM 673 O O . ARG A 1 91 ? 0.230 -3.936 -1.415 1.00 95.44 91 ARG A O 1
ATOM 680 N N . ILE A 1 92 ? 2.207 -4.321 -0.420 1.00 96.56 92 ILE A N 1
ATOM 681 C CA . ILE A 1 92 ? 2.446 -2.947 0.040 1.00 96.56 92 ILE A CA 1
ATOM 682 C C . ILE A 1 92 ? 3.416 -2.300 -0.944 1.00 96.56 92 ILE A C 1
ATOM 684 O O . ILE A 1 92 ? 4.446 -2.894 -1.274 1.00 96.56 92 ILE A O 1
ATOM 688 N N . VAL A 1 93 ? 3.096 -1.091 -1.397 1.00 95.75 93 VAL A N 1
ATOM 689 C CA . VAL A 1 93 ? 3.832 -0.373 -2.442 1.00 95.75 93 VAL A CA 1
ATOM 690 C C . VAL A 1 93 ? 4.341 0.958 -1.905 1.00 95.75 93 VAL A C 1
ATOM 692 O O . VAL A 1 93 ? 3.614 1.682 -1.225 1.00 95.75 93 VAL A O 1
ATOM 695 N N . VAL A 1 94 ? 5.582 1.298 -2.242 1.00 95.56 94 VAL A N 1
ATOM 696 C CA . VAL A 1 94 ? 6.150 2.633 -2.030 1.00 95.56 94 VAL A CA 1
ATOM 697 C C . VAL A 1 94 ? 6.798 3.144 -3.306 1.00 95.56 94 VAL A C 1
ATOM 699 O O . VAL A 1 94 ? 7.332 2.370 -4.105 1.00 95.56 94 VAL A O 1
ATOM 702 N N . GLU A 1 95 ? 6.781 4.462 -3.474 1.00 94.75 95 GLU A N 1
ATOM 703 C CA . GLU A 1 95 ? 7.451 5.133 -4.583 1.00 94.75 95 GLU A CA 1
ATOM 704 C C . GLU A 1 95 ? 8.293 6.304 -4.098 1.00 94.75 95 GLU A C 1
ATOM 706 O O . GLU A 1 95 ? 7.933 6.997 -3.146 1.00 94.75 95 GLU A O 1
ATOM 711 N N . SER A 1 96 ? 9.393 6.545 -4.804 1.00 90.81 96 SER A N 1
ATOM 712 C CA . SER A 1 96 ? 10.150 7.793 -4.696 1.00 90.81 96 SER A CA 1
ATOM 713 C C . SER A 1 96 ? 10.067 8.575 -6.008 1.00 90.81 96 SER A C 1
ATOM 715 O O . SER A 1 96 ? 9.869 7.991 -7.075 1.00 90.81 96 SER A O 1
ATOM 717 N N . GLY A 1 97 ? 10.234 9.896 -5.931 1.00 82.69 97 GLY A N 1
ATOM 718 C CA . GLY A 1 97 ? 10.158 10.797 -7.086 1.00 82.69 97 GLY A CA 1
ATOM 719 C C . GLY A 1 97 ? 8.775 11.423 -7.302 1.00 82.69 97 GLY A C 1
ATOM 720 O O . GLY A 1 97 ? 7.813 11.149 -6.586 1.00 82.69 97 GLY A O 1
ATOM 721 N N . THR A 1 98 ? 8.665 12.322 -8.279 1.00 73.88 98 THR A N 1
ATOM 722 C CA . THR A 1 98 ? 7.452 13.136 -8.494 1.00 73.88 98 THR A CA 1
ATOM 723 C C . THR A 1 98 ? 6.415 12.462 -9.392 1.00 73.88 98 THR A C 1
ATOM 725 O O . THR A 1 98 ? 5.226 12.762 -9.290 1.00 73.88 98 THR A O 1
ATOM 728 N N . THR A 1 99 ? 6.819 11.501 -10.226 1.00 76.62 99 THR A N 1
ATOM 729 C CA . THR A 1 99 ? 5.946 10.817 -11.198 1.00 76.62 99 THR A CA 1
ATOM 730 C C . THR A 1 99 ? 5.566 9.425 -10.699 1.00 76.62 99 THR A C 1
ATOM 732 O O . THR A 1 99 ? 6.414 8.710 -10.170 1.00 76.62 99 THR A O 1
ATOM 735 N N . ALA A 1 100 ? 4.285 9.056 -10.799 1.00 73.81 100 ALA A N 1
ATOM 736 C CA . ALA A 1 100 ? 3.809 7.753 -10.330 1.00 73.81 100 ALA A CA 1
ATOM 737 C C . ALA A 1 100 ? 4.375 6.610 -11.187 1.00 73.81 100 ALA A C 1
ATOM 739 O O . ALA A 1 100 ? 4.550 6.773 -12.394 1.00 73.81 100 ALA A O 1
ATOM 740 N N . GLY A 1 101 ? 4.684 5.470 -10.569 1.00 76.44 101 GLY A N 1
ATOM 741 C CA . GLY A 1 101 ? 5.183 4.267 -11.243 1.00 76.44 101 GLY A CA 1
ATOM 742 C C . GLY A 1 101 ? 6.647 4.310 -11.699 1.00 76.44 101 GLY A C 1
ATOM 743 O O . GLY A 1 101 ? 7.094 3.376 -12.356 1.00 76.44 101 GLY A O 1
ATOM 744 N N . THR A 1 102 ? 7.405 5.370 -11.388 1.00 78.81 102 THR A N 1
ATOM 745 C CA . THR A 1 102 ? 8.775 5.539 -11.920 1.00 78.81 102 THR A CA 1
ATOM 746 C C . THR A 1 102 ? 9.824 4.762 -11.120 1.00 78.81 102 THR A C 1
ATOM 748 O O . THR A 1 102 ? 10.589 3.992 -11.697 1.00 78.81 102 THR A O 1
ATOM 751 N N . TRP A 1 103 ? 9.861 4.944 -9.798 1.00 88.81 103 TRP A N 1
ATOM 752 C CA . TRP A 1 103 ? 10.779 4.240 -8.896 1.00 88.81 103 TRP A CA 1
ATOM 753 C C . TRP A 1 103 ? 9.962 3.548 -7.818 1.00 88.81 103 TRP A C 1
ATOM 755 O O . TRP A 1 103 ? 9.718 4.121 -6.757 1.00 88.81 103 TRP A O 1
ATOM 765 N N . GLN A 1 104 ? 9.480 2.350 -8.133 1.00 93.62 104 GLN A N 1
ATOM 766 C CA . GLN A 1 104 ? 8.548 1.600 -7.302 1.00 93.62 104 GLN A CA 1
ATOM 767 C C . GLN A 1 104 ? 9.254 0.424 -6.630 1.00 93.62 104 GLN A C 1
ATOM 769 O O . GLN A 1 104 ? 10.033 -0.294 -7.259 1.00 93.62 104 GLN A O 1
ATOM 774 N N . GLY A 1 105 ? 8.966 0.227 -5.347 1.00 95.88 105 GLY A N 1
ATOM 775 C CA . GLY A 1 105 ? 9.376 -0.938 -4.572 1.00 95.88 105 GLY A CA 1
ATOM 776 C C . GLY A 1 105 ? 8.155 -1.554 -3.906 1.00 95.88 105 GLY A C 1
ATOM 777 O O . GLY A 1 105 ? 7.300 -0.829 -3.391 1.00 95.88 105 GLY A O 1
ATOM 778 N N . VAL A 1 106 ? 8.062 -2.883 -3.931 1.00 96.25 106 VAL A N 1
ATOM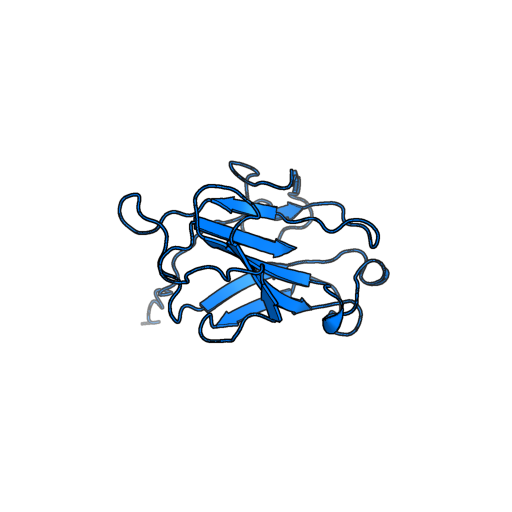 779 C CA . VAL A 1 106 ? 6.912 -3.601 -3.372 1.00 96.25 106 VAL A CA 1
ATOM 780 C C . VAL A 1 106 ? 7.337 -4.689 -2.400 1.00 96.25 106 VAL A C 1
ATOM 782 O O . VAL A 1 106 ? 8.382 -5.325 -2.558 1.00 96.25 106 VAL A O 1
ATOM 785 N N . TRP A 1 107 ? 6.487 -4.944 -1.411 1.00 97.12 107 TRP A N 1
ATOM 786 C CA . TRP A 1 107 ? 6.580 -6.102 -0.530 1.00 97.12 107 TRP A CA 1
ATOM 787 C C . TRP A 1 107 ? 5.339 -6.967 -0.704 1.00 97.12 107 TRP A C 1
ATOM 789 O O . TRP A 1 107 ? 4.222 -6.490 -0.515 1.00 97.12 107 TRP A O 1
ATOM 799 N N . SER A 1 108 ? 5.535 -8.241 -1.043 1.00 96.69 108 SER A N 1
ATOM 800 C CA . SER A 1 108 ? 4.433 -9.201 -1.162 1.00 96.69 108 SER A CA 1
ATOM 801 C C . SER A 1 108 ? 4.041 -9.700 0.226 1.00 96.69 108 SER A C 1
ATOM 803 O O . SER A 1 108 ? 4.829 -10.367 0.911 1.00 96.69 108 SER A O 1
ATOM 805 N N . VAL A 1 109 ? 2.822 -9.375 0.649 1.00 96.62 109 VAL A N 1
ATOM 806 C CA . VAL A 1 109 ? 2.341 -9.609 2.020 1.00 96.62 109 VAL A CA 1
ATOM 807 C C . VAL A 1 109 ? 1.252 -10.675 2.097 1.00 96.62 109 VAL A C 1
ATOM 809 O O . VAL A 1 109 ? 1.102 -11.301 3.142 1.00 96.62 109 VAL A O 1
ATOM 812 N N . GLY A 1 110 ? 0.561 -10.952 0.989 1.00 95.44 110 GLY A N 1
ATOM 813 C CA . GLY A 1 110 ? -0.458 -11.995 0.917 1.00 95.44 110 GLY A CA 1
ATOM 814 C C . GLY A 1 110 ? -0.737 -12.457 -0.511 1.00 95.44 110 GLY A C 1
ATOM 815 O O . GLY A 1 110 ? -0.210 -11.902 -1.470 1.00 95.44 110 GLY A O 1
ATOM 816 N N . GLY A 1 111 ? -1.574 -13.475 -0.655 1.00 94.62 111 GLY A N 1
ATOM 817 C CA . GLY A 1 111 ? -2.022 -14.026 -1.933 1.00 94.62 111 GLY A CA 1
ATOM 818 C C . GLY A 1 111 ? -3.014 -15.159 -1.703 1.00 94.62 111 GLY A C 1
ATOM 819 O O . GLY A 1 111 ? -3.324 -15.472 -0.554 1.00 94.62 111 GLY A O 1
ATOM 820 N N . SER A 1 112 ? -3.522 -15.776 -2.767 1.00 94.00 112 SER A N 1
ATOM 821 C CA . SER A 1 112 ? -4.539 -16.839 -2.660 1.00 94.00 112 SER A CA 1
ATOM 822 C C . SER A 1 112 ? -4.105 -18.068 -1.852 1.00 94.00 112 SER A C 1
ATOM 824 O O . SER A 1 112 ? -4.952 -18.789 -1.333 1.00 94.00 112 SER A O 1
ATOM 826 N N . ASP A 1 113 ? -2.801 -18.285 -1.712 1.00 95.50 113 ASP A N 1
ATOM 827 C CA . ASP A 1 113 ? -2.168 -19.373 -0.967 1.00 95.50 113 ASP A CA 1
ATOM 828 C C . ASP A 1 113 ? -1.869 -19.034 0.503 1.00 95.50 113 ASP A C 1
ATOM 830 O O . ASP A 1 113 ? -1.638 -19.940 1.304 1.00 95.50 113 ASP A O 1
ATOM 834 N N . THR A 1 114 ? -1.869 -17.750 0.879 1.00 95.75 114 THR A N 1
ATOM 835 C CA . THR A 1 114 ? -1.504 -17.314 2.241 1.00 95.75 114 THR A CA 1
ATOM 836 C C . THR A 1 114 ? -2.556 -16.451 2.934 1.00 95.75 114 THR A C 1
ATOM 838 O O . THR A 1 114 ? -2.443 -16.209 4.134 1.00 95.75 114 THR A O 1
ATOM 841 N N . TYR A 1 115 ? -3.550 -15.936 2.208 1.00 94.94 115 TYR A N 1
ATOM 842 C CA . TYR A 1 115 ? -4.597 -15.069 2.740 1.00 94.94 115 TYR A CA 1
ATOM 843 C C . TYR A 1 115 ? -5.897 -15.847 2.949 1.00 94.94 115 TYR A C 1
ATOM 845 O O . TYR A 1 115 ? -6.513 -16.329 2.005 1.00 94.94 115 TYR A O 1
ATOM 853 N N . ASN A 1 116 ? -6.340 -15.911 4.203 1.00 92.19 116 ASN A N 1
ATOM 854 C CA . ASN A 1 116 ? -7.504 -16.698 4.626 1.00 92.19 116 ASN A CA 1
ATOM 855 C C . ASN A 1 116 ? -8.833 -15.915 4.639 1.00 92.19 116 ASN A C 1
ATOM 857 O O . ASN A 1 116 ? -9.827 -16.409 5.166 1.00 92.19 116 ASN A O 1
ATOM 861 N N . GLY A 1 117 ? -8.869 -14.700 4.082 1.00 93.12 117 GLY A N 1
ATOM 862 C CA . GLY A 1 117 ? -10.062 -13.848 4.092 1.00 93.12 117 GLY A CA 1
ATOM 863 C C . GLY A 1 117 ? -10.175 -12.938 5.318 1.00 93.12 117 GLY A C 1
ATOM 864 O O . GLY A 1 117 ? -9.345 -12.977 6.229 1.00 93.12 117 GLY A O 1
ATOM 865 N N . GLY A 1 118 ? -11.217 -12.099 5.312 1.00 93.94 118 GLY A N 1
ATOM 866 C CA . GLY A 1 118 ? -11.508 -11.119 6.366 1.00 93.94 118 GLY A CA 1
ATOM 867 C C . GLY A 1 118 ? -10.519 -9.950 6.433 1.00 93.94 118 GLY A C 1
ATOM 868 O O . GLY A 1 118 ? -9.551 -9.881 5.678 1.00 93.94 118 GLY A O 1
ATOM 869 N N . TRP A 1 119 ? -10.752 -9.006 7.338 1.00 94.62 119 TRP A N 1
ATOM 870 C CA . TRP A 1 119 ? -9.774 -7.952 7.599 1.00 94.62 119 TRP A CA 1
ATOM 871 C C . TRP A 1 119 ? -8.504 -8.543 8.204 1.00 94.62 119 TRP A C 1
ATOM 873 O O . TRP A 1 119 ? -8.552 -9.216 9.233 1.00 94.62 119 TRP A O 1
ATOM 883 N N . GLN A 1 120 ? -7.363 -8.283 7.569 1.00 95.31 120 GLN A N 1
ATOM 884 C CA . GLN A 1 120 ? -6.059 -8.673 8.096 1.00 95.31 120 GLN A CA 1
ATOM 885 C C . GLN A 1 120 ? -5.120 -7.476 8.119 1.00 95.31 120 GLN A C 1
ATOM 887 O O . GLN A 1 120 ? -5.093 -6.663 7.192 1.00 95.31 120 GLN A O 1
ATOM 892 N N . ASN A 1 121 ? -4.353 -7.377 9.202 1.00 94.44 121 ASN A N 1
ATOM 893 C CA . ASN A 1 121 ? -3.285 -6.404 9.315 1.00 94.44 121 ASN A CA 1
ATOM 894 C C . ASN A 1 121 ? -2.030 -6.981 8.672 1.00 94.44 121 ASN A C 1
ATOM 896 O O . ASN A 1 121 ? -1.483 -7.984 9.133 1.00 94.44 121 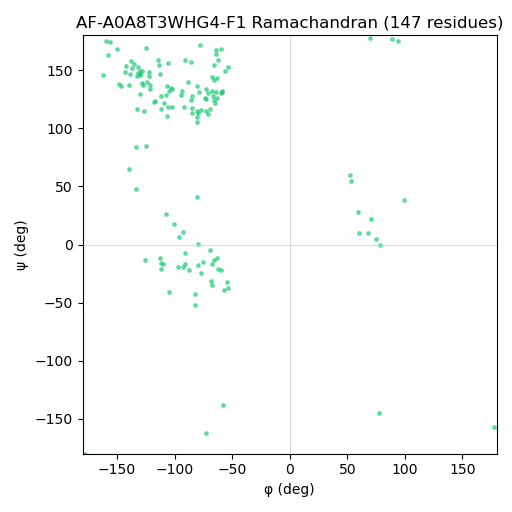ASN A O 1
ATOM 900 N N . PHE A 1 122 ? -1.567 -6.323 7.622 1.00 95.38 122 PHE A N 1
ATOM 901 C CA . PHE A 1 122 ? -0.284 -6.610 7.014 1.00 95.38 122 PHE A CA 1
ATOM 902 C C . PHE A 1 122 ? 0.698 -5.555 7.469 1.00 95.38 122 PHE A C 1
ATOM 904 O O . PHE A 1 122 ? 0.395 -4.363 7.439 1.00 95.38 122 PHE A O 1
ATOM 911 N N . SER A 1 123 ? 1.883 -5.986 7.882 1.00 95.06 123 SER A N 1
ATOM 912 C CA . SER A 1 123 ? 2.915 -5.060 8.309 1.00 95.06 123 SER A CA 1
ATOM 913 C C . SER A 1 123 ? 4.282 -5.473 7.790 1.00 95.06 123 SER A C 1
ATOM 915 O O . SER A 1 123 ? 4.571 -6.659 7.614 1.00 95.06 123 SER A O 1
ATOM 917 N N . ILE A 1 124 ? 5.113 -4.478 7.504 1.00 96.38 124 ILE A N 1
ATOM 918 C CA . ILE A 1 124 ? 6.463 -4.668 6.997 1.00 96.38 124 ILE A CA 1
ATOM 919 C C . ILE A 1 124 ? 7.402 -3.672 7.661 1.00 96.38 124 ILE A C 1
ATOM 921 O O . ILE A 1 124 ? 7.088 -2.487 7.798 1.00 96.38 124 ILE A O 1
ATOM 925 N N . ARG A 1 125 ? 8.584 -4.153 8.045 1.00 96.56 125 ARG A N 1
ATOM 926 C CA . ARG A 1 125 ? 9.688 -3.277 8.420 1.00 96.56 125 ARG A CA 1
ATOM 927 C C . ARG A 1 125 ? 10.436 -2.902 7.157 1.00 96.56 125 ARG A C 1
ATOM 929 O O . ARG A 1 125 ? 10.890 -3.785 6.433 1.00 96.56 125 ARG A O 1
ATOM 936 N N . THR A 1 126 ? 10.591 -1.615 6.894 1.00 96.12 126 THR A N 1
ATOM 937 C CA . THR A 1 126 ? 11.222 -1.101 5.668 1.00 96.12 126 THR A CA 1
ATOM 938 C C . THR A 1 126 ? 12.703 -1.446 5.543 1.00 96.12 126 THR A C 1
ATOM 940 O O . THR A 1 126 ? 13.240 -1.345 4.447 1.00 96.12 126 THR A O 1
ATOM 943 N N . SER A 1 127 ? 13.376 -1.921 6.594 1.00 96.25 127 SER A N 1
ATOM 944 C CA . SER A 1 127 ? 14.699 -2.556 6.476 1.00 96.25 127 SER A CA 1
ATOM 945 C C . SER A 1 127 ? 14.658 -3.899 5.729 1.00 96.25 127 SER A C 1
ATOM 947 O O . SER A 1 127 ? 15.681 -4.337 5.207 1.00 96.25 127 SER A O 1
ATOM 949 N N . THR A 1 128 ? 13.480 -4.511 5.576 1.00 96.50 128 THR A N 1
ATOM 950 C CA . THR A 1 128 ? 13.278 -5.703 4.743 1.00 96.50 128 THR A CA 1
ATOM 951 C C . THR A 1 128 ? 13.475 -5.351 3.261 1.00 96.50 128 THR A C 1
ATOM 953 O O . THR A 1 128 ? 12.900 -4.359 2.787 1.00 96.50 128 THR A O 1
ATOM 956 N N . PRO A 1 129 ? 14.261 -6.136 2.496 1.00 95.81 129 PRO A N 1
ATOM 957 C CA . PRO A 1 129 ? 14.394 -5.942 1.055 1.00 95.81 129 PRO A CA 1
ATOM 958 C C . PRO A 1 129 ? 13.042 -5.995 0.335 1.00 95.81 129 PRO A C 1
ATOM 960 O O . PRO A 1 129 ? 12.126 -6.697 0.766 1.00 95.81 129 PRO A O 1
ATOM 963 N N . PHE A 1 130 ? 12.915 -5.257 -0.767 1.00 96.69 130 PHE A N 1
ATOM 964 C CA . PHE A 1 130 ? 11.731 -5.351 -1.618 1.00 96.69 130 PHE A CA 1
ATOM 965 C C . PHE A 1 130 ? 11.619 -6.755 -2.222 1.00 96.69 130 PHE A C 1
ATOM 967 O O . PHE A 1 130 ? 12.626 -7.358 -2.589 1.00 96.69 130 PHE A O 1
ATOM 974 N N . SER A 1 131 ? 10.392 -7.263 -2.355 1.00 96.31 131 SER A N 1
ATOM 975 C CA . SER A 1 131 ? 10.124 -8.502 -3.098 1.00 96.31 131 SER A CA 1
ATOM 976 C C . SER A 1 131 ? 10.378 -8.315 -4.595 1.00 96.31 131 SER A C 1
ATOM 978 O O . SER A 1 131 ? 10.835 -9.235 -5.263 1.00 96.31 131 SER A O 1
ATOM 980 N N . SER A 1 132 ? 10.091 -7.119 -5.110 1.00 94.56 132 SER A N 1
ATOM 981 C CA . SER A 1 132 ? 10.468 -6.673 -6.450 1.00 94.56 132 SER A CA 1
ATOM 982 C C . SER A 1 132 ? 10.490 -5.144 -6.515 1.00 94.56 132 SER A C 1
ATOM 984 O O . SER A 1 132 ? 9.957 -4.452 -5.642 1.00 94.56 132 SER A O 1
ATOM 986 N N . SER A 1 133 ? 11.136 -4.603 -7.542 1.00 93.81 133 SER A N 1
ATOM 987 C CA . SER A 1 133 ? 11.181 -3.168 -7.804 1.00 93.81 133 SER A CA 1
ATOM 988 C C . SER A 1 133 ? 11.307 -2.895 -9.299 1.00 93.81 133 SER A C 1
ATOM 990 O O . SER A 1 133 ? 11.632 -3.787 -10.085 1.00 93.81 133 SER A O 1
ATOM 992 N N . THR A 1 134 ? 11.115 -1.638 -9.686 1.00 91.19 134 THR A N 1
ATOM 993 C CA . THR A 1 134 ? 11.598 -1.125 -10.976 1.00 91.19 134 THR A CA 1
ATOM 994 C C . THR A 1 134 ? 13.125 -1.251 -11.084 1.00 91.19 134 THR A C 1
ATOM 996 O O . THR A 1 134 ? 13.809 -1.498 -10.086 1.00 91.19 134 THR A O 1
ATOM 999 N N . SER A 1 135 ? 13.677 -1.050 -12.290 1.00 88.06 135 SER A N 1
ATOM 1000 C CA . SER A 1 135 ? 15.129 -1.122 -12.550 1.00 88.06 135 SER A CA 1
ATOM 1001 C C . SER A 1 135 ? 15.949 -0.205 -11.641 1.00 88.06 135 SER A C 1
ATOM 1003 O O . SER A 1 135 ? 17.062 -0.547 -11.257 1.00 88.06 135 SER A O 1
ATOM 1005 N N . THR A 1 136 ? 15.372 0.937 -11.269 1.00 92.12 136 THR A N 1
ATOM 1006 C CA . THR A 1 136 ? 15.864 1.802 -10.199 1.00 92.12 136 THR A CA 1
ATOM 1007 C C . THR A 1 136 ? 14.922 1.660 -9.001 1.00 92.12 136 THR A C 1
ATOM 1009 O O . THR A 1 136 ? 13.771 2.096 -9.105 1.00 92.12 136 THR A O 1
ATOM 1012 N N . PRO A 1 137 ? 15.353 1.037 -7.889 1.00 92.31 137 PRO A N 1
ATOM 1013 C CA . PRO A 1 137 ? 14.545 0.944 -6.675 1.00 92.31 137 PRO A CA 1
ATOM 1014 C C . PRO A 1 137 ? 14.312 2.322 -6.038 1.00 92.31 137 PRO A C 1
ATOM 1016 O O . PRO A 1 137 ? 15.147 3.216 -6.200 1.00 92.31 137 PRO A O 1
ATOM 1019 N N . PRO A 1 138 ? 13.224 2.510 -5.272 1.00 94.69 138 PRO A N 1
ATOM 1020 C CA . PRO A 1 138 ? 12.992 3.767 -4.580 1.00 94.69 138 PRO A CA 1
ATOM 1021 C C . PRO A 1 138 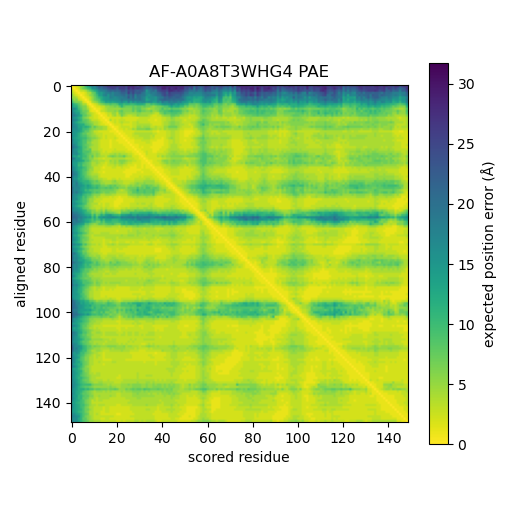? 14.037 4.033 -3.498 1.00 94.69 138 PRO A C 1
ATOM 1023 O O . PRO A 1 138 ? 14.412 3.133 -2.739 1.00 94.69 138 PRO A O 1
ATOM 1026 N N . ASN A 1 139 ? 14.447 5.297 -3.371 1.00 92.69 139 ASN A N 1
ATOM 1027 C CA . ASN A 1 139 ? 15.248 5.729 -2.233 1.00 92.69 139 ASN A CA 1
ATOM 1028 C C . ASN A 1 139 ? 14.339 5.889 -1.006 1.00 92.69 139 ASN A C 1
ATOM 1030 O O . ASN A 1 139 ? 13.469 6.758 -0.984 1.00 92.69 139 ASN A O 1
ATOM 1034 N N . LYS A 1 140 ? 14.570 5.068 0.026 1.00 93.00 140 LYS A N 1
ATOM 1035 C CA . LYS A 1 140 ? 13.778 5.058 1.266 1.00 93.00 140 LYS A CA 1
ATOM 1036 C C . LYS A 1 140 ? 13.848 6.372 2.045 1.00 93.00 140 LYS A C 1
ATOM 1038 O O . LYS A 1 140 ? 12.922 6.646 2.787 1.00 93.00 140 LYS A O 1
ATOM 1043 N N . GLN A 1 141 ? 14.863 7.205 1.828 1.00 92.88 141 GLN A N 1
ATOM 1044 C CA . GLN A 1 141 ? 14.942 8.544 2.425 1.00 92.88 141 GLN A CA 1
ATOM 1045 C C . GLN A 1 141 ? 13.999 9.558 1.763 1.00 92.88 141 GLN A C 1
ATOM 1047 O O . GLN A 1 141 ? 13.771 10.631 2.313 1.00 92.88 141 GLN A O 1
ATOM 1052 N N . PHE A 1 142 ? 13.473 9.239 0.574 1.00 92.62 142 PHE A N 1
ATOM 1053 C CA . PHE A 1 142 ? 12.680 10.162 -0.232 1.00 92.62 142 PHE A CA 1
ATOM 1054 C C . PHE A 1 142 ? 11.400 9.521 -0.779 1.00 92.62 142 PHE A C 1
ATOM 1056 O O . PHE A 1 142 ? 11.091 9.643 -1.971 1.00 92.62 142 PHE A O 1
ATOM 1063 N N . ILE A 1 143 ? 10.643 8.833 0.078 1.00 93.69 143 ILE A N 1
ATOM 1064 C CA . ILE A 1 143 ? 9.357 8.254 -0.317 1.00 93.69 143 ILE A CA 1
ATOM 1065 C C . ILE A 1 143 ? 8.322 9.367 -0.473 1.00 93.69 143 ILE A C 1
ATOM 1067 O O . ILE A 1 143 ? 8.088 10.174 0.424 1.00 93.69 143 ILE A O 1
ATOM 1071 N N . SER A 1 144 ? 7.696 9.409 -1.641 1.00 92.81 144 SER A N 1
ATOM 1072 C CA . SER A 1 144 ? 6.691 10.406 -2.010 1.00 92.81 144 SER A CA 1
ATOM 1073 C C . SER A 1 144 ? 5.289 9.816 -2.108 1.00 92.81 144 SER A C 1
ATOM 1075 O O . SER A 1 144 ? 4.314 10.568 -2.092 1.00 92.81 144 SER A O 1
ATOM 1077 N N . ARG A 1 145 ? 5.160 8.484 -2.205 1.00 92.81 145 ARG A N 1
ATOM 1078 C CA . ARG A 1 145 ? 3.869 7.788 -2.193 1.00 92.81 145 ARG A CA 1
ATOM 1079 C C . ARG A 1 145 ? 3.940 6.459 -1.455 1.00 92.81 145 ARG A C 1
ATOM 1081 O O . ARG A 1 145 ? 4.951 5.761 -1.517 1.00 92.81 145 ARG A O 1
ATOM 1088 N N . VAL A 1 146 ? 2.826 6.089 -0.833 1.00 93.75 146 VAL A N 1
ATOM 1089 C CA . VAL A 1 146 ? 2.597 4.768 -0.233 1.00 93.75 146 VAL A CA 1
ATOM 1090 C C . VAL A 1 146 ? 1.243 4.237 -0.680 1.00 93.75 146 VAL A C 1
ATOM 1092 O O . VAL A 1 146 ? 0.342 5.016 -0.994 1.00 93.75 146 VAL A O 1
ATOM 1095 N N . GLY A 1 147 ? 1.082 2.921 -0.719 1.00 94.12 147 GLY A N 1
ATOM 1096 C CA . GLY A 1 147 ? -0.189 2.329 -1.082 1.00 94.12 147 GLY A CA 1
ATOM 1097 C C . GLY A 1 147 ? -0.177 0.814 -1.146 1.00 94.12 147 GLY A C 1
ATOM 1098 O O . GLY A 1 147 ? 0.658 0.156 -0.521 1.00 94.12 147 GLY A O 1
ATOM 1099 N N . VAL A 1 148 ? -1.127 0.277 -1.905 1.00 94.38 148 VAL A N 1
ATOM 1100 C CA . VAL A 1 148 ? -1.363 -1.164 -2.040 1.00 94.38 148 VAL A CA 1
ATOM 1101 C C . VAL A 1 148 ? -1.582 -1.554 -3.498 1.00 94.38 148 VAL A C 1
ATOM 1103 O O . VAL A 1 148 ? -1.984 -0.722 -4.320 1.00 94.38 148 VAL A O 1
ATOM 1106 N N . GLN A 1 149 ? -1.304 -2.819 -3.802 1.00 92.31 149 GLN A N 1
ATOM 1107 C CA . GLN A 1 149 ? -1.505 -3.448 -5.107 1.00 92.31 149 GLN A CA 1
ATOM 1108 C C . GLN A 1 149 ? -2.083 -4.852 -4.945 1.00 92.31 149 GLN A C 1
ATOM 1110 O O . GLN A 1 149 ? -1.700 -5.524 -3.957 1.00 92.31 149 GLN A O 1
#

Secondary structure (DSSP, 8-state):
--------------SSS-TT-SS--EEESSS-SSSS-EEE---BTTB---EEEE---GGGSPB--TT-EEEEEE--S-GGGSPPTTTT-SEEEEEESSSTTSEEEEEE---TTT--SS-EEEEEETTSPPSEE-SS---GGGEEEEEE-

Foldseek 3Di:
DPDDDDPPDDDQDDQQDPPQKPQDWDWAQPADDDDRTHTDDDDALVDDTWIKHFGAPPPRAAAQLQQDKDKDKDFDPCQVRWAFLLVDGKWKKWAFDDDPPPAIFIARFGHSVRDPGDIDMTMDGPVDHGSDIPPHHHDNGGTGMITMD

pLDDT: mean 88.28, std 9.82, range [47.69, 97.12]